Protein AF-A0A815PAY1-F1 (afdb_monomer)

Secondary structure (DSSP, 8-state):
-HHHHHHHHHHHHHHHHHHHHHHHHHHHS-S----HHHHHHHHHHHHHHHHHHHHHHHHHHHHHHHHHHHHHHHHIIIII--PPPHHHHHHHHHHHHHHHHHHHTHHHHHHHHHHHH-HHHHHHHHHHHHHHHHHHHHHTSGGGT------

Foldseek 3Di:
DCVLVVVLVVLVVVLVVLVVVLVVVVVVDDPPDPPPVVVVVNVLSVLVSVLSVVLSVLLCVLVVQLVVLVVVVCCCVPPVVDDDDPVVVVVSVVSNVVSVVSNVCSVVVNVVSCCPRPPPSVVVVVVVVVVVVVVVCVVVVVVVVDPPPDD

Organism: Adineta ricciae (NCBI:txid249248)

Structure (mmCIF, N/CA/C/O backbone):
data_AF-A0A815PAY1-F1
#
_entry.id   AF-A0A815PAY1-F1
#
loop_
_atom_site.group_PDB
_atom_site.id
_atom_site.type_symbol
_atom_site.label_atom_id
_atom_site.label_alt_id
_atom_site.label_comp_id
_atom_site.label_asym_id
_atom_site.label_entity_id
_atom_site.label_seq_id
_atom_site.pdbx_PDB_ins_code
_atom_site.Cartn_x
_atom_site.Cartn_y
_atom_site.Cartn_z
_atom_site.occupancy
_atom_site.B_iso_or_equiv
_atom_site.auth_seq_id
_atom_site.auth_comp_id
_atom_site.auth_asym_id
_atom_site.auth_atom_id
_atom_site.pdbx_PDB_model_num
ATOM 1 N N . MET A 1 1 ? 13.327 5.995 -3.702 1.00 50.78 1 MET A N 1
ATOM 2 C CA . MET A 1 1 ? 13.626 4.629 -3.206 1.00 50.78 1 MET A CA 1
ATOM 3 C C . MET A 1 1 ? 13.673 4.516 -1.684 1.00 50.78 1 MET A C 1
ATOM 5 O O . MET A 1 1 ? 12.891 3.741 -1.148 1.00 50.78 1 MET A O 1
ATOM 9 N N . LEU A 1 2 ? 14.500 5.292 -0.966 1.00 50.59 2 LEU A N 1
ATOM 10 C CA . LEU A 1 2 ? 14.594 5.212 0.510 1.00 50.59 2 LEU A CA 1
ATOM 11 C C . LEU A 1 2 ? 13.250 5.416 1.237 1.00 50.59 2 LEU A C 1
ATOM 13 O O . LEU A 1 2 ? 12.938 4.673 2.161 1.00 50.59 2 LEU A O 1
ATOM 17 N N . GLY A 1 3 ? 12.415 6.347 0.759 1.00 62.72 3 GLY A N 1
ATOM 18 C CA . GLY A 1 3 ? 11.091 6.624 1.334 1.00 62.72 3 GLY A CA 1
ATOM 19 C C . GLY A 1 3 ? 10.037 5.521 1.157 1.00 62.72 3 GLY A C 1
ATOM 20 O O . GLY A 1 3 ? 8.974 5.627 1.748 1.00 62.72 3 GLY A O 1
ATOM 21 N N . VAL A 1 4 ? 10.316 4.471 0.373 1.00 63.03 4 VAL A N 1
ATOM 22 C CA . VAL A 1 4 ? 9.405 3.327 0.156 1.00 63.03 4 VAL A CA 1
ATOM 23 C C . VAL A 1 4 ? 9.958 2.069 0.830 1.00 63.03 4 VAL A C 1
ATOM 25 O O . VAL A 1 4 ? 9.224 1.342 1.491 1.00 63.03 4 VAL A O 1
ATOM 28 N N . ILE A 1 5 ? 11.272 1.846 0.739 1.00 69.62 5 ILE A N 1
ATOM 29 C CA . ILE A 1 5 ? 11.931 0.655 1.292 1.00 69.62 5 ILE A CA 1
ATOM 30 C C . ILE A 1 5 ? 11.866 0.643 2.824 1.00 69.62 5 ILE A C 1
ATOM 32 O O . ILE A 1 5 ? 11.483 -0.366 3.409 1.00 69.62 5 ILE A O 1
ATOM 36 N N . ILE A 1 6 ? 12.194 1.763 3.477 1.00 74.06 6 ILE A N 1
ATOM 37 C CA . ILE A 1 6 ? 12.201 1.859 4.945 1.00 74.06 6 ILE A CA 1
ATOM 38 C C . ILE A 1 6 ? 10.815 1.551 5.543 1.00 74.06 6 ILE A C 1
ATOM 40 O O . ILE A 1 6 ? 10.735 0.671 6.402 1.00 74.06 6 ILE A O 1
ATOM 44 N N . PRO A 1 7 ? 9.713 2.195 5.107 1.00 73.50 7 PRO A N 1
ATOM 45 C CA . PRO A 1 7 ? 8.396 1.889 5.654 1.00 73.50 7 PRO A CA 1
ATOM 46 C C . PRO A 1 7 ? 7.915 0.475 5.318 1.00 73.50 7 PRO A C 1
ATOM 48 O O . PRO A 1 7 ? 7.253 -0.124 6.159 1.00 73.50 7 PRO A O 1
ATOM 51 N N . ILE A 1 8 ? 8.273 -0.100 4.162 1.00 73.38 8 ILE A N 1
ATOM 52 C CA . ILE A 1 8 ? 7.941 -1.501 3.846 1.00 73.38 8 ILE A CA 1
ATOM 53 C C . ILE A 1 8 ? 8.659 -2.461 4.799 1.00 73.38 8 ILE A C 1
ATOM 55 O O . ILE A 1 8 ? 8.026 -3.354 5.360 1.00 73.38 8 ILE A O 1
ATOM 59 N N . VAL A 1 9 ? 9.961 -2.268 5.025 1.00 78.31 9 VAL A N 1
ATOM 60 C CA . VAL A 1 9 ? 10.738 -3.110 5.946 1.00 78.31 9 VAL A CA 1
ATOM 61 C C . VAL A 1 9 ? 10.205 -2.982 7.372 1.00 78.31 9 VAL A C 1
ATOM 63 O O . VAL A 1 9 ? 9.996 -3.995 8.037 1.00 78.31 9 VAL A O 1
ATOM 66 N N . LEU A 1 10 ? 9.917 -1.759 7.829 1.00 78.75 10 LEU A N 1
ATOM 67 C CA . LEU A 1 10 ? 9.316 -1.527 9.144 1.00 78.75 10 LEU A CA 1
ATOM 68 C C . LEU A 1 10 ? 7.939 -2.183 9.265 1.00 78.75 10 LEU A C 1
ATOM 70 O O . LEU A 1 10 ? 7.675 -2.832 10.273 1.00 78.75 10 LEU A O 1
ATOM 74 N N . LEU A 1 11 ? 7.084 -2.061 8.246 1.00 78.81 11 LEU A N 1
ATOM 75 C CA . LEU A 1 11 ? 5.771 -2.706 8.223 1.00 78.81 11 LEU A CA 1
ATOM 76 C C . LEU A 1 11 ? 5.894 -4.223 8.353 1.00 78.81 11 LEU A C 1
ATOM 78 O O . LEU A 1 11 ? 5.217 -4.804 9.191 1.00 78.81 11 LEU A O 1
ATOM 82 N N . ILE A 1 12 ? 6.792 -4.854 7.596 1.00 78.06 12 ILE A N 1
ATOM 83 C CA . ILE A 1 12 ? 7.022 -6.303 7.670 1.00 78.06 12 ILE A CA 1
ATOM 84 C C . ILE A 1 12 ? 7.515 -6.705 9.067 1.00 78.06 12 ILE A C 1
ATOM 86 O O . ILE A 1 12 ? 6.990 -7.645 9.661 1.00 78.06 12 ILE A O 1
ATOM 90 N N . VAL A 1 13 ? 8.496 -5.985 9.619 1.00 83.56 13 VAL A N 1
ATOM 91 C CA . VAL A 1 13 ? 9.051 -6.275 10.951 1.00 83.56 13 VAL A CA 1
ATOM 92 C C . V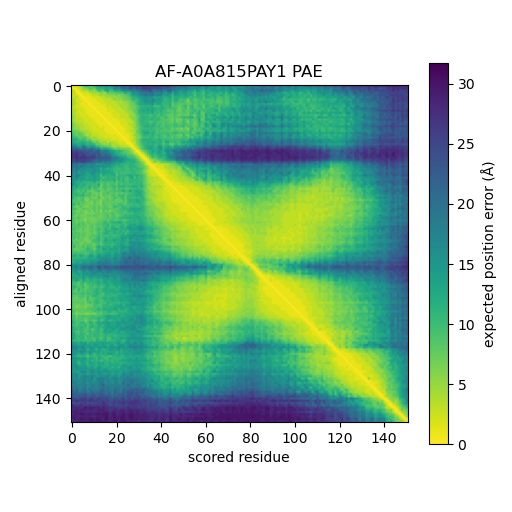AL A 1 13 ? 7.982 -6.134 12.033 1.00 83.56 13 VAL A C 1
ATOM 94 O O . VAL A 1 13 ? 7.831 -7.031 12.867 1.00 83.56 13 VAL A O 1
ATOM 97 N N . PHE A 1 14 ? 7.211 -5.046 12.013 1.00 80.56 14 PHE A N 1
ATOM 98 C CA . PHE A 1 14 ? 6.139 -4.830 12.979 1.00 80.56 14 PHE A CA 1
ATOM 99 C C . PHE A 1 14 ? 5.023 -5.856 12.839 1.00 80.56 14 PHE A C 1
ATOM 101 O O . PHE A 1 14 ? 4.518 -6.327 13.857 1.00 80.56 14 PHE A O 1
ATOM 108 N N . ASP A 1 15 ? 4.666 -6.252 11.624 1.00 75.88 15 ASP A N 1
ATOM 109 C CA . ASP A 1 15 ? 3.602 -7.226 11.405 1.00 75.88 15 ASP A CA 1
ATOM 110 C C . ASP A 1 15 ? 4.021 -8.623 11.897 1.00 75.88 15 ASP A C 1
ATOM 112 O O . ASP A 1 15 ? 3.283 -9.268 12.646 1.00 75.88 15 ASP A O 1
ATOM 116 N N . ILE A 1 16 ? 5.271 -9.036 11.635 1.00 81.62 16 ILE A N 1
ATOM 117 C CA . ILE A 1 16 ? 5.859 -10.271 12.186 1.00 81.62 16 ILE A CA 1
ATOM 118 C C . ILE A 1 16 ? 5.895 -10.229 13.718 1.00 81.62 16 ILE A C 1
ATOM 120 O O . ILE A 1 16 ? 5.496 -11.196 14.373 1.00 81.62 16 ILE A O 1
ATOM 124 N N . LEU A 1 17 ? 6.346 -9.118 14.310 1.00 80.50 17 LEU A N 1
ATOM 125 C CA . LEU A 1 17 ? 6.372 -8.933 15.766 1.00 80.50 17 LEU A CA 1
ATOM 126 C C . LEU A 1 17 ? 4.966 -9.007 16.365 1.00 80.50 17 LEU A C 1
ATOM 128 O O . LEU A 1 17 ? 4.770 -9.629 17.412 1.00 80.50 17 LEU A O 1
ATOM 132 N N . THR A 1 18 ? 3.981 -8.413 15.695 1.00 78.12 18 THR A N 1
ATOM 133 C CA . THR A 1 18 ? 2.579 -8.419 16.127 1.00 78.12 18 THR A CA 1
ATOM 134 C C . THR A 1 18 ? 2.007 -9.831 16.056 1.00 78.12 18 THR A C 1
ATOM 136 O O . THR A 1 18 ? 1.375 -10.285 17.013 1.00 78.12 18 THR A O 1
ATOM 139 N N . LEU A 1 19 ? 2.303 -10.576 14.988 1.00 77.50 19 LEU A N 1
ATOM 140 C CA . LEU A 1 19 ? 1.902 -11.973 14.836 1.00 77.50 19 LEU A CA 1
ATOM 141 C C . LEU A 1 19 ? 2.547 -12.866 15.906 1.00 77.50 19 LEU A C 1
ATOM 143 O O . LEU A 1 19 ? 1.866 -13.675 16.543 1.00 77.50 19 LEU A O 1
ATOM 147 N N . HIS A 1 20 ? 3.848 -12.686 16.149 1.00 81.06 20 HIS A N 1
ATOM 148 C CA . HIS A 1 20 ? 4.596 -13.438 17.153 1.00 81.06 20 HIS A CA 1
ATOM 149 C C . HIS A 1 20 ? 4.077 -13.156 18.568 1.00 81.06 20 HIS A C 1
ATOM 151 O O . HIS A 1 20 ? 3.843 -14.088 19.344 1.00 81.06 20 HIS A O 1
ATOM 157 N N . ASN A 1 21 ? 3.816 -11.889 18.897 1.00 79.75 21 ASN A N 1
ATOM 158 C CA . ASN A 1 21 ? 3.223 -11.505 20.176 1.00 79.75 21 ASN A CA 1
ATOM 159 C C . ASN A 1 21 ? 1.799 -12.045 20.328 1.00 79.75 21 ASN A C 1
ATOM 161 O O . ASN A 1 21 ? 1.477 -12.607 21.376 1.00 79.75 21 ASN A O 1
ATOM 165 N N . ALA A 1 22 ? 0.969 -11.971 19.286 1.00 72.69 22 ALA A N 1
ATOM 166 C CA . ALA A 1 22 ? -0.373 -12.542 19.308 1.00 72.69 22 ALA A CA 1
ATOM 167 C C . ALA A 1 22 ? -0.338 -14.062 19.531 1.00 72.69 22 ALA A C 1
ATOM 169 O O . ALA A 1 22 ? -1.126 -14.591 20.318 1.00 72.69 22 ALA A O 1
ATOM 170 N N . TYR A 1 23 ? 0.599 -14.773 18.899 1.00 75.94 23 TYR A N 1
ATOM 171 C CA . TYR A 1 23 ? 0.783 -16.210 19.100 1.00 75.94 23 TYR A CA 1
ATOM 172 C C . TYR A 1 23 ? 1.278 -16.538 20.518 1.00 75.94 23 TYR A C 1
ATOM 174 O O . TYR A 1 23 ? 0.745 -17.433 21.180 1.00 75.94 23 TYR A O 1
ATOM 182 N N . LYS A 1 24 ? 2.247 -15.772 21.031 1.00 75.81 24 LYS A N 1
ATOM 183 C CA . LYS A 1 24 ? 2.794 -15.924 22.388 1.00 75.81 24 LYS A CA 1
ATOM 184 C C . LYS A 1 24 ? 1.742 -15.671 23.468 1.00 75.81 24 LYS A C 1
ATOM 186 O O . LYS A 1 24 ? 1.678 -16.434 24.432 1.00 75.81 24 LYS A O 1
ATOM 191 N N . ILE A 1 25 ? 0.898 -14.653 23.294 1.00 71.12 25 ILE A N 1
ATOM 192 C CA . ILE A 1 25 ? -0.242 -14.386 24.179 1.00 71.12 25 ILE A CA 1
ATOM 193 C C . ILE A 1 25 ? -1.200 -15.577 24.133 1.00 71.12 25 ILE A C 1
ATOM 195 O O . ILE A 1 25 ? -1.478 -16.158 25.178 1.00 71.12 25 ILE A O 1
ATOM 199 N N . ARG A 1 26 ? -1.613 -16.036 22.941 1.00 68.19 26 ARG A N 1
ATOM 200 C CA . ARG A 1 26 ? -2.509 -17.201 22.791 1.00 68.19 26 ARG A CA 1
ATOM 201 C C . ARG A 1 26 ? -1.992 -18.472 23.465 1.00 68.19 26 ARG A C 1
ATOM 203 O O . ARG A 1 26 ? -2.803 -19.250 23.949 1.00 68.19 26 ARG A O 1
ATOM 210 N N . ARG A 1 27 ? -0.672 -18.682 23.496 1.00 66.50 27 ARG A N 1
ATOM 211 C CA . ARG A 1 27 ? -0.047 -19.845 24.144 1.00 66.50 27 ARG A CA 1
ATOM 212 C C . ARG A 1 27 ? 0.029 -19.716 25.671 1.00 66.50 27 ARG A C 1
ATOM 214 O O . ARG A 1 27 ? 0.050 -20.734 26.351 1.00 66.50 27 ARG A O 1
ATOM 221 N N . ARG A 1 28 ? 0.083 -18.491 26.212 1.00 63.81 28 ARG A N 1
ATOM 222 C CA . ARG A 1 28 ? 0.115 -18.229 27.665 1.00 63.81 28 ARG A CA 1
ATOM 223 C C . ARG A 1 28 ? -1.274 -18.163 28.293 1.00 63.81 28 ARG A C 1
ATOM 225 O O . ARG A 1 28 ? -1.424 -18.565 29.441 1.00 63.81 28 ARG A O 1
ATOM 232 N N . VAL A 1 29 ? -2.283 -17.682 27.563 1.00 59.19 29 VAL A N 1
ATOM 233 C CA . VAL A 1 29 ? -3.677 -17.715 28.028 1.00 59.19 29 VAL A CA 1
AT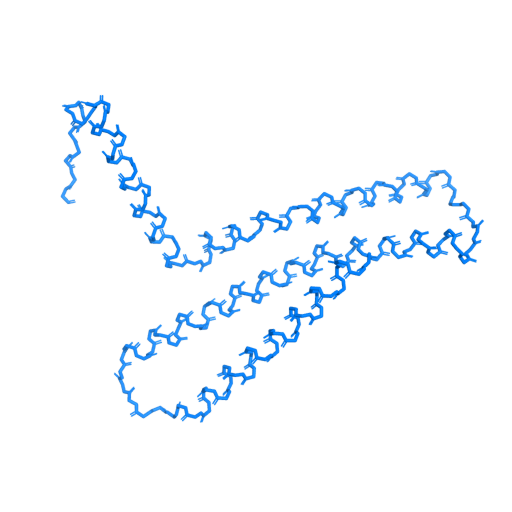OM 234 C C . VAL A 1 29 ? -4.287 -19.063 27.632 1.00 59.19 29 VAL A C 1
ATOM 236 O O . VAL A 1 29 ? -4.916 -19.194 26.584 1.00 59.19 29 VAL A O 1
ATOM 239 N N . GLY A 1 30 ? -4.052 -20.095 28.449 1.00 55.19 30 GLY A N 1
ATOM 240 C CA . GLY A 1 30 ? -4.816 -21.345 28.371 1.00 55.19 30 GLY A CA 1
ATOM 241 C C . GLY A 1 30 ? -6.328 -21.086 28.530 1.00 55.19 30 GLY A C 1
ATOM 242 O O . GLY A 1 30 ? -6.710 -20.001 28.979 1.00 55.19 30 GLY A O 1
ATOM 243 N N . PRO A 1 31 ? -7.207 -22.040 28.170 1.00 56.72 31 PRO A N 1
ATOM 244 C CA . PRO A 1 31 ? -8.666 -21.880 28.191 1.00 56.72 31 PRO A CA 1
ATOM 245 C C . PRO A 1 31 ? -9.229 -21.903 29.626 1.00 56.72 31 PRO A C 1
ATOM 247 O O . PRO A 1 31 ? -10.097 -22.703 29.947 1.00 56.72 31 PRO A O 1
ATOM 250 N N . LEU A 1 32 ? -8.703 -21.066 30.524 1.00 54.41 32 LEU A N 1
ATOM 251 C CA . LEU A 1 32 ? -8.946 -21.186 31.961 1.00 54.41 32 LEU A CA 1
ATOM 252 C C . LEU A 1 32 ? -9.981 -20.205 32.525 1.00 54.41 32 LEU A C 1
ATOM 254 O O . LEU A 1 32 ? -10.069 -20.063 33.738 1.00 54.41 32 LEU A O 1
ATOM 258 N N . ASN A 1 33 ? -10.777 -19.518 31.701 1.00 54.22 33 ASN A N 1
ATOM 259 C CA . ASN A 1 33 ? -11.967 -18.857 32.237 1.00 54.22 33 ASN A CA 1
ATOM 260 C C . ASN A 1 33 ? -12.992 -18.514 31.152 1.00 54.22 33 ASN A C 1
ATOM 262 O O . ASN A 1 33 ? -12.674 -17.779 30.217 1.00 54.22 33 ASN A O 1
ATOM 266 N N . ASN A 1 34 ? -14.236 -18.966 31.344 1.00 59.00 34 ASN A N 1
ATOM 267 C CA . ASN A 1 34 ? -15.440 -18.664 30.549 1.00 59.00 34 ASN A CA 1
ATOM 268 C C . ASN A 1 34 ? -15.879 -17.185 30.648 1.00 59.00 34 ASN A C 1
ATOM 270 O O . ASN A 1 34 ? -17.064 -16.852 30.652 1.00 59.00 34 ASN A O 1
ATOM 274 N N . ASN A 1 35 ? -14.929 -16.258 30.752 1.00 67.75 35 ASN A N 1
ATOM 275 C CA . ASN A 1 35 ? -15.216 -14.837 30.776 1.00 67.75 35 ASN A CA 1
ATOM 276 C C . ASN A 1 35 ? -15.451 -14.358 29.342 1.00 67.75 35 ASN A C 1
ATOM 278 O O . ASN A 1 35 ? -14.515 -13.968 28.642 1.00 67.75 35 ASN A O 1
ATOM 282 N N . LEU A 1 36 ? -16.727 -14.295 28.945 1.00 67.25 36 LEU A N 1
ATOM 283 C CA . LEU A 1 36 ? -17.220 -13.707 27.685 1.00 67.25 36 LEU A CA 1
ATOM 284 C C . LEU A 1 36 ? -16.581 -12.340 27.355 1.00 67.25 36 LEU A C 1
ATOM 286 O O . LEU A 1 36 ? -16.460 -11.951 26.192 1.00 67.25 36 LEU A O 1
ATOM 290 N N . ARG A 1 37 ? -16.145 -11.594 28.379 1.00 67.31 37 ARG A N 1
ATOM 291 C CA . ARG A 1 37 ? -15.429 -10.319 28.240 1.00 67.31 37 ARG A CA 1
ATOM 292 C C . ARG A 1 37 ? -14.019 -10.480 27.654 1.00 67.31 37 ARG A C 1
ATOM 294 O O . ARG A 1 37 ? -13.639 -9.684 26.800 1.00 67.31 37 ARG A O 1
ATOM 301 N N . ILE A 1 38 ? -13.269 -11.498 28.080 1.00 68.25 38 ILE A N 1
ATOM 302 C CA . ILE A 1 38 ? -11.917 -11.800 27.575 1.00 68.25 38 ILE A CA 1
ATOM 303 C C . ILE A 1 38 ? -12.004 -12.295 26.126 1.00 68.25 38 ILE A C 1
ATOM 305 O O . ILE A 1 38 ? -11.195 -11.912 25.284 1.00 68.25 38 ILE A O 1
ATOM 309 N N . GLU A 1 39 ? -13.033 -13.077 25.806 1.00 69.94 39 GLU A N 1
ATOM 310 C CA . GLU A 1 39 ? -13.256 -13.581 24.452 1.00 69.94 39 GLU A CA 1
ATOM 311 C C . GLU A 1 39 ? -13.639 -12.470 23.459 1.00 69.94 39 GLU A C 1
ATOM 313 O O . GLU A 1 39 ? -13.093 -12.413 22.354 1.00 69.94 39 GLU A O 1
ATOM 318 N N . ARG A 1 40 ? -14.476 -11.502 23.871 1.00 69.19 40 ARG A N 1
ATOM 319 C CA . ARG A 1 40 ? -14.749 -10.296 23.063 1.00 69.19 40 ARG A CA 1
ATOM 320 C C . ARG A 1 40 ? -13.503 -9.446 22.820 1.00 69.19 40 ARG A C 1
ATOM 322 O O . ARG A 1 40 ? -13.311 -8.990 21.695 1.00 69.19 40 ARG A O 1
ATOM 329 N N . LEU A 1 41 ? -12.665 -9.239 23.841 1.00 68.56 41 LEU A N 1
ATOM 330 C CA . LEU A 1 41 ? -11.389 -8.522 23.697 1.00 68.56 41 LEU A CA 1
ATOM 331 C C . LEU A 1 41 ? -10.485 -9.224 22.672 1.00 68.56 41 LEU A C 1
ATOM 333 O O . LEU A 1 41 ? -10.030 -8.598 21.719 1.00 68.56 41 LEU A O 1
ATOM 337 N N . ARG A 1 42 ? -10.348 -10.549 22.777 1.00 71.06 42 ARG A N 1
ATOM 338 C CA . ARG A 1 42 ? -9.559 -11.367 21.844 1.00 71.06 42 ARG A CA 1
ATOM 339 C C . ARG A 1 42 ? -10.094 -11.335 20.407 1.00 71.06 42 ARG A C 1
ATOM 341 O O . ARG A 1 42 ? -9.306 -11.349 19.459 1.00 71.06 42 ARG A O 1
ATOM 348 N N . SER A 1 43 ? -11.416 -11.305 20.228 1.00 72.56 43 SER A N 1
ATOM 349 C CA . SER A 1 43 ? -12.040 -11.156 18.907 1.00 72.56 43 SER A CA 1
ATOM 350 C C . SER A 1 43 ? -11.755 -9.783 18.292 1.00 72.56 43 SER A C 1
ATOM 352 O O . SER A 1 43 ? -11.477 -9.708 17.096 1.00 72.56 43 SER A O 1
ATOM 354 N N . ASN A 1 44 ? -11.794 -8.715 19.095 1.00 73.62 44 ASN A N 1
ATOM 355 C CA . ASN A 1 44 ? -11.450 -7.361 18.654 1.00 73.62 44 ASN A CA 1
ATOM 356 C C . ASN A 1 44 ? -9.976 -7.267 18.226 1.00 73.62 44 ASN A C 1
ATOM 358 O O . ASN A 1 44 ? -9.701 -6.764 17.138 1.00 73.62 44 ASN A O 1
ATOM 362 N N . ASP A 1 45 ? -9.047 -7.808 19.020 1.00 73.19 45 ASP A N 1
ATOM 363 C CA . ASP A 1 45 ? -7.613 -7.802 18.690 1.00 73.19 45 ASP A CA 1
ATOM 364 C C . ASP A 1 45 ? -7.334 -8.566 17.392 1.00 73.19 45 ASP A C 1
ATOM 366 O O . ASP A 1 45 ? -6.598 -8.098 16.523 1.00 73.19 45 ASP A O 1
ATOM 370 N N . ARG A 1 46 ? -7.970 -9.734 17.214 1.00 77.00 46 ARG A N 1
ATOM 371 C CA . ARG A 1 46 ? -7.860 -10.508 15.971 1.00 77.00 46 ARG A CA 1
ATOM 372 C C . ARG A 1 46 ? -8.389 -9.719 14.777 1.00 77.00 46 ARG A C 1
ATOM 374 O O . ARG A 1 46 ? -7.790 -9.777 13.710 1.00 77.00 46 ARG A O 1
ATOM 381 N N . GLN A 1 47 ? -9.502 -9.014 14.941 1.00 78.25 47 GLN A N 1
ATOM 382 C CA . GLN A 1 47 ? -10.081 -8.205 13.876 1.00 78.25 47 GLN A CA 1
ATOM 383 C C . GLN A 1 47 ? -9.173 -7.034 13.493 1.00 78.25 47 GLN A C 1
ATOM 385 O O . GLN A 1 47 ? -8.967 -6.802 12.305 1.00 78.25 47 GLN A O 1
ATOM 390 N N . MET A 1 48 ? -8.588 -6.349 14.476 1.00 77.19 48 MET A N 1
ATOM 391 C CA . MET A 1 48 ? -7.621 -5.280 14.235 1.00 77.19 48 MET A CA 1
ATOM 392 C C . MET A 1 48 ? -6.391 -5.802 13.480 1.00 77.19 48 MET A C 1
ATOM 394 O O . MET A 1 48 ? -5.988 -5.195 12.494 1.00 77.19 48 MET A O 1
ATOM 398 N N . LEU A 1 49 ? -5.867 -6.970 13.867 1.00 79.06 49 LEU A N 1
ATOM 399 C CA . LEU A 1 49 ? -4.774 -7.644 13.157 1.00 79.06 49 LEU A CA 1
ATOM 400 C C . LEU A 1 49 ? -5.133 -7.975 11.702 1.00 79.06 49 LEU A C 1
ATOM 402 O O . LEU A 1 49 ? -4.341 -7.728 10.801 1.00 79.06 49 LEU A O 1
ATOM 406 N N . VAL A 1 50 ? -6.337 -8.503 11.456 1.00 80.94 50 VAL A N 1
ATOM 407 C CA . VAL A 1 50 ? -6.808 -8.818 10.095 1.00 80.94 50 VAL A CA 1
ATOM 408 C C . VAL A 1 50 ? -6.932 -7.556 9.240 1.00 80.94 50 VAL A C 1
ATOM 410 O O . VAL A 1 50 ? -6.561 -7.583 8.071 1.00 80.94 50 VAL A O 1
ATOM 413 N N . MET A 1 51 ? -7.412 -6.447 9.808 1.00 80.88 51 MET A N 1
ATOM 414 C CA . MET A 1 51 ? -7.490 -5.165 9.097 1.00 80.88 51 MET A CA 1
ATOM 415 C C . MET A 1 51 ? -6.101 -4.634 8.735 1.00 80.88 51 MET A C 1
ATOM 417 O O . MET A 1 51 ? -5.908 -4.146 7.624 1.00 80.88 51 MET A O 1
ATOM 421 N N . LEU A 1 52 ? -5.135 -4.771 9.646 1.00 80.81 52 LEU A N 1
ATOM 422 C CA . LEU A 1 52 ? -3.753 -4.337 9.442 1.00 80.81 52 LEU A CA 1
ATOM 423 C C . LEU A 1 52 ? -3.058 -5.167 8.354 1.00 80.81 52 LEU A C 1
ATOM 425 O O . LEU A 1 52 ? -2.476 -4.602 7.432 1.00 80.81 52 LEU A O 1
ATOM 429 N N . LEU A 1 53 ? -3.226 -6.492 8.396 1.00 80.94 53 LEU A N 1
ATOM 430 C CA . LEU A 1 53 ? -2.752 -7.419 7.363 1.00 80.94 53 LEU A CA 1
ATOM 431 C C . LEU A 1 53 ? -3.372 -7.127 5.994 1.00 80.94 53 LEU A C 1
ATOM 433 O O . LEU A 1 53 ? -2.676 -7.126 4.982 1.00 80.94 53 LEU A O 1
ATOM 437 N N . PHE A 1 54 ? -4.679 -6.865 5.948 1.00 84.31 54 PHE A N 1
ATOM 438 C CA . PHE A 1 54 ? -5.372 -6.533 4.705 1.00 84.31 54 PHE A CA 1
ATOM 439 C C . PHE A 1 54 ? -4.865 -5.216 4.110 1.00 84.31 54 PHE A C 1
ATOM 441 O O . PHE A 1 54 ? -4.568 -5.145 2.918 1.00 84.31 54 PHE A O 1
ATOM 448 N N . GLN A 1 55 ? -4.705 -4.190 4.948 1.00 84.12 55 GLN A N 1
ATOM 449 C CA . GLN A 1 55 ? -4.138 -2.913 4.530 1.00 84.12 55 GLN A CA 1
ATOM 450 C C . GLN A 1 55 ? -2.700 -3.084 4.023 1.00 84.12 55 GLN A C 1
ATOM 452 O O . GLN A 1 55 ? -2.354 -2.527 2.984 1.00 84.12 55 GLN A O 1
ATOM 457 N N . LEU A 1 56 ? -1.881 -3.887 4.707 1.00 83.44 56 LEU A N 1
ATOM 458 C CA . LEU A 1 56 ? -0.518 -4.195 4.279 1.00 83.44 56 LEU A CA 1
ATOM 459 C C . LEU A 1 56 ? -0.496 -4.912 2.923 1.00 83.44 56 LEU A C 1
ATOM 461 O O . LEU A 1 56 ? 0.274 -4.528 2.045 1.00 83.44 56 LEU A O 1
ATOM 465 N N . ALA A 1 57 ? -1.360 -5.909 2.731 1.00 84.62 57 ALA A N 1
ATOM 466 C CA . ALA A 1 57 ? -1.459 -6.650 1.478 1.00 84.62 57 ALA A CA 1
ATOM 467 C C . ALA A 1 57 ? -1.810 -5.729 0.301 1.00 84.62 57 ALA A C 1
ATOM 469 O O . ALA A 1 57 ? -1.155 -5.794 -0.739 1.00 84.62 57 ALA A O 1
ATOM 470 N N . ILE A 1 58 ? -2.784 -4.827 0.472 1.00 85.75 58 ILE A N 1
ATOM 471 C CA . ILE A 1 58 ? -3.135 -3.853 -0.570 1.00 85.75 58 ILE A CA 1
ATOM 472 C C . ILE A 1 58 ? -1.987 -2.871 -0.812 1.00 85.75 58 ILE A C 1
ATOM 474 O O . ILE A 1 58 ? -1.625 -2.631 -1.965 1.00 85.75 58 ILE A O 1
ATOM 478 N N . CYS A 1 59 ? -1.372 -2.348 0.253 1.00 84.12 59 CYS A N 1
ATOM 479 C CA . CYS A 1 59 ? -0.228 -1.452 0.130 1.00 84.12 59 CYS A CA 1
ATOM 480 C C . CYS A 1 59 ? 0.894 -2.091 -0.692 1.00 84.12 59 CYS A C 1
ATOM 482 O O . CYS A 1 59 ? 1.416 -1.447 -1.601 1.00 84.12 59 CYS A O 1
ATOM 484 N N . LEU A 1 60 ? 1.239 -3.351 -0.419 1.00 83.88 60 LEU A N 1
ATOM 485 C CA . LEU A 1 60 ? 2.258 -4.087 -1.169 1.00 83.88 60 LEU A CA 1
ATOM 486 C C . LEU A 1 60 ? 1.844 -4.297 -2.628 1.00 83.88 60 LEU A C 1
ATOM 488 O O . LEU A 1 60 ? 2.634 -4.013 -3.527 1.00 83.88 60 LEU A O 1
ATOM 492 N N . LEU A 1 61 ? 0.602 -4.721 -2.869 1.00 86.75 61 LEU A N 1
ATOM 493 C CA . LEU A 1 61 ? 0.088 -4.993 -4.213 1.00 86.75 61 LEU A CA 1
ATOM 494 C C . LEU A 1 61 ? 0.111 -3.744 -5.106 1.00 86.75 61 LEU A C 1
ATOM 496 O O . LEU A 1 61 ? 0.399 -3.850 -6.294 1.00 86.75 61 LEU A O 1
ATOM 500 N N . LEU A 1 62 ? -0.123 -2.560 -4.533 1.00 85.12 62 LEU A N 1
ATOM 501 C CA . LEU A 1 62 ? -0.091 -1.293 -5.268 1.00 85.12 62 LEU A CA 1
ATOM 502 C C . LEU A 1 62 ? 1.304 -0.649 -5.329 1.00 85.12 62 LEU A C 1
ATOM 504 O O . LEU A 1 62 ? 1.611 0.045 -6.296 1.00 85.12 62 LEU A O 1
ATOM 508 N N . SER A 1 63 ? 2.171 -0.880 -4.338 1.00 82.50 63 SER A N 1
ATOM 509 C CA . SER A 1 63 ? 3.498 -0.239 -4.274 1.00 82.50 63 SER A CA 1
ATOM 510 C C . SER A 1 63 ? 4.578 -0.999 -5.040 1.00 82.50 63 SER A C 1
ATOM 512 O O . SER A 1 63 ? 5.462 -0.372 -5.624 1.00 82.50 63 SER A O 1
ATOM 514 N N . ILE A 1 64 ? 4.522 -2.337 -5.058 1.00 85.75 64 ILE A N 1
ATOM 515 C CA . ILE A 1 64 ? 5.539 -3.176 -5.713 1.00 85.75 64 ILE A CA 1
ATOM 516 C C . ILE A 1 64 ? 5.625 -2.899 -7.224 1.00 85.75 64 ILE A C 1
ATOM 518 O O . ILE A 1 64 ? 6.738 -2.668 -7.698 1.00 85.75 64 ILE A O 1
ATOM 522 N N . PRO A 1 65 ? 4.513 -2.855 -7.991 1.00 86.81 65 PRO A N 1
ATOM 523 C CA . PRO A 1 65 ? 4.581 -2.598 -9.430 1.00 86.81 65 PRO A CA 1
ATOM 524 C C . PRO A 1 65 ? 5.186 -1.229 -9.759 1.00 86.81 65 PRO A C 1
ATOM 526 O O . PRO A 1 65 ? 6.012 -1.122 -10.661 1.00 86.81 65 PRO A O 1
ATOM 529 N N . SER A 1 66 ? 4.833 -0.192 -8.989 1.00 84.75 66 SER A N 1
ATOM 530 C CA . SER A 1 66 ? 5.399 1.151 -9.168 1.00 84.75 66 SER A CA 1
ATOM 531 C C . SER A 1 66 ? 6.906 1.163 -8.899 1.00 84.75 66 SER A C 1
ATOM 533 O O . SER A 1 66 ? 7.665 1.704 -9.698 1.00 84.75 66 SER A O 1
ATOM 535 N N . ALA A 1 67 ? 7.354 0.535 -7.807 1.00 83.94 67 ALA A N 1
ATOM 536 C CA . ALA A 1 67 ? 8.773 0.481 -7.459 1.00 83.94 67 ALA A CA 1
ATOM 537 C C . ALA A 1 67 ? 9.600 -0.333 -8.471 1.00 83.94 67 ALA A C 1
ATOM 539 O O . ALA A 1 67 ? 10.747 0.018 -8.749 1.00 83.94 67 ALA A O 1
ATOM 540 N N . ALA A 1 68 ? 9.025 -1.402 -9.033 1.00 87.31 68 ALA A N 1
ATOM 541 C CA . ALA A 1 68 ? 9.667 -2.209 -10.066 1.00 87.31 68 ALA A CA 1
ATOM 542 C C . ALA A 1 68 ? 9.874 -1.419 -11.370 1.00 87.31 68 ALA A C 1
ATOM 544 O O . ALA A 1 68 ? 10.940 -1.520 -11.974 1.00 87.31 68 ALA A O 1
ATOM 545 N N . LEU A 1 69 ? 8.894 -0.603 -11.779 1.00 88.19 69 LEU A N 1
ATOM 546 C CA . LEU A 1 69 ? 9.024 0.255 -12.961 1.00 88.19 69 LEU A CA 1
ATOM 547 C C . LEU A 1 69 ? 10.039 1.382 -12.754 1.00 88.19 69 LEU A C 1
ATOM 549 O O . LEU A 1 69 ? 10.841 1.629 -13.649 1.00 88.19 69 LEU A O 1
ATOM 553 N N . ASP A 1 70 ? 10.069 2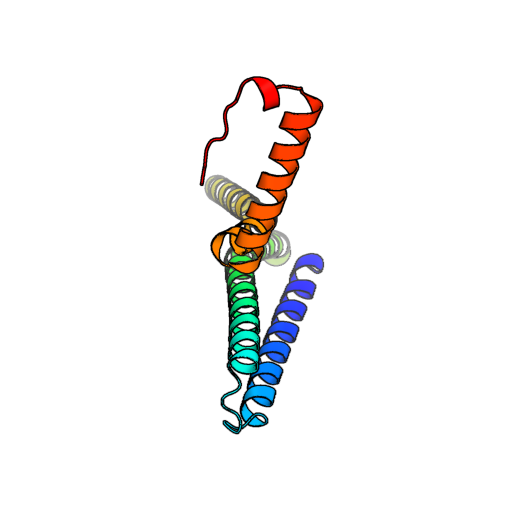.008 -11.574 1.00 85.44 70 ASP A N 1
ATOM 554 C CA . ASP A 1 70 ? 11.095 3.009 -11.248 1.00 85.44 70 ASP A CA 1
ATOM 555 C C . ASP A 1 70 ? 12.510 2.383 -11.254 1.00 85.44 70 ASP A C 1
ATOM 557 O O . ASP A 1 70 ? 13.461 2.993 -11.739 1.00 85.44 70 ASP A O 1
ATOM 561 N N . LEU A 1 71 ? 12.669 1.149 -10.747 1.00 87.12 71 LEU A N 1
ATOM 562 C CA . LEU A 1 71 ? 13.936 0.402 -10.829 1.00 87.12 71 LEU A CA 1
ATOM 563 C C . LEU A 1 71 ? 14.336 0.107 -12.275 1.00 87.12 71 LEU A C 1
ATOM 565 O O . LEU A 1 71 ? 15.510 0.229 -12.623 1.00 87.12 71 LEU A O 1
ATOM 569 N N . TYR A 1 72 ? 13.369 -0.290 -13.102 1.00 87.00 72 TYR A N 1
ATOM 570 C CA . TYR A 1 72 ? 13.603 -0.574 -14.511 1.00 87.00 72 TYR A CA 1
ATOM 571 C C . TYR A 1 72 ? 14.053 0.677 -15.274 1.00 87.00 72 TYR A C 1
ATOM 573 O O . TYR A 1 72 ? 15.010 0.587 -16.037 1.00 87.00 72 TYR A O 1
ATOM 581 N N . ASP A 1 73 ? 13.442 1.838 -15.017 1.00 85.38 73 ASP A N 1
ATOM 582 C CA . ASP A 1 73 ? 13.837 3.121 -15.622 1.00 85.38 73 ASP A CA 1
ATOM 583 C C . ASP A 1 73 ? 15.296 3.476 -15.296 1.00 85.38 73 ASP A C 1
ATOM 585 O O . ASP A 1 73 ? 16.107 3.752 -16.181 1.00 85.38 73 ASP A O 1
ATOM 589 N N . VAL A 1 74 ? 15.665 3.366 -14.014 1.00 85.88 74 VAL A N 1
ATOM 590 C CA . VAL A 1 74 ? 17.037 3.606 -13.542 1.00 85.88 74 VAL A CA 1
ATOM 591 C C . VAL A 1 74 ? 18.017 2.627 -14.187 1.00 85.88 74 VAL A C 1
ATOM 593 O O . VAL A 1 74 ? 19.093 3.034 -14.618 1.00 85.88 74 VAL A O 1
ATOM 596 N N . PHE A 1 75 ? 17.660 1.344 -14.280 1.00 86.44 75 PHE A N 1
ATOM 597 C CA . PHE A 1 75 ? 18.509 0.330 -14.904 1.00 86.44 75 PHE A CA 1
ATOM 598 C C . PHE A 1 75 ? 18.706 0.591 -16.403 1.00 86.44 75 PHE A C 1
ATOM 600 O O . PHE A 1 75 ? 19.823 0.484 -16.913 1.00 86.44 75 PHE A O 1
ATOM 607 N N . LEU A 1 76 ? 17.641 0.980 -17.104 1.00 85.31 76 LEU A N 1
ATOM 608 C CA . LEU A 1 76 ? 17.687 1.306 -18.524 1.00 85.31 76 LEU A CA 1
ATOM 609 C C . LEU A 1 76 ? 18.598 2.517 -18.787 1.00 85.31 76 LEU A C 1
ATOM 611 O O . LEU A 1 76 ? 19.432 2.472 -19.693 1.00 85.31 76 LEU A O 1
ATOM 615 N N . ALA A 1 77 ? 18.487 3.551 -17.946 1.00 81.69 77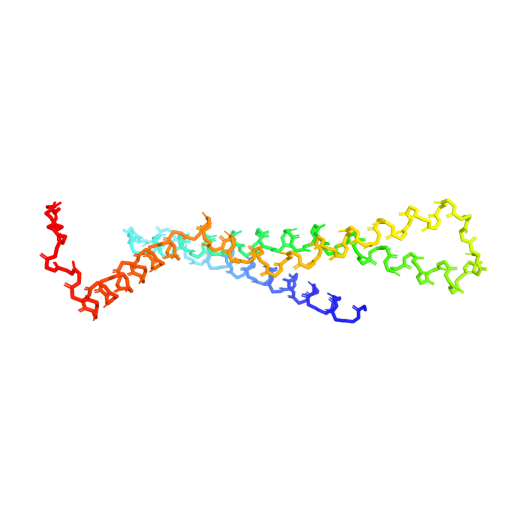 ALA A N 1
ATOM 616 C CA . ALA A 1 77 ? 19.264 4.782 -18.049 1.00 81.69 77 ALA A CA 1
ATOM 617 C C . ALA A 1 77 ? 20.744 4.614 -17.656 1.00 81.69 77 ALA A C 1
ATOM 619 O O . ALA A 1 77 ? 21.609 5.158 -18.333 1.00 81.69 77 ALA A O 1
ATOM 620 N N . LEU A 1 78 ? 21.055 3.878 -16.580 1.00 82.19 78 LEU A N 1
ATOM 621 C CA . LEU A 1 78 ? 22.428 3.763 -16.060 1.00 82.19 78 LEU A CA 1
ATOM 622 C C . LEU A 1 78 ? 23.223 2.584 -16.621 1.00 82.19 78 LEU A C 1
ATOM 624 O O . LEU A 1 78 ? 24.437 2.696 -16.770 1.00 82.19 78 LEU A O 1
ATOM 628 N N . VAL A 1 79 ? 22.577 1.440 -16.863 1.00 80.62 79 VAL A N 1
ATOM 629 C CA . VAL A 1 79 ? 23.283 0.193 -17.204 1.00 80.62 79 VAL A CA 1
ATOM 630 C C . VAL A 1 79 ? 23.249 -0.060 -18.699 1.00 80.62 79 VAL A C 1
ATOM 632 O O . VAL A 1 79 ? 24.267 -0.409 -19.290 1.00 80.62 79 VAL A O 1
ATOM 635 N N . LEU A 1 80 ? 22.080 0.111 -19.315 1.00 78.25 80 LEU A N 1
ATOM 636 C CA . LEU A 1 80 ? 21.914 -0.187 -20.733 1.00 78.25 80 LEU A CA 1
ATOM 637 C C . LEU A 1 80 ? 22.262 0.995 -21.641 1.00 78.25 80 LEU A C 1
ATOM 639 O O . LEU A 1 80 ? 22.572 0.749 -22.802 1.00 78.25 80 LEU A O 1
ATOM 643 N N . ASN A 1 81 ? 22.192 2.242 -21.147 1.00 74.88 81 ASN A N 1
ATOM 644 C CA . ASN A 1 81 ? 22.349 3.472 -21.946 1.00 74.88 81 ASN A CA 1
ATOM 645 C C . ASN A 1 81 ? 21.508 3.471 -23.242 1.00 74.88 81 ASN A C 1
ATOM 647 O O . ASN A 1 81 ? 21.797 4.190 -24.198 1.00 74.88 81 ASN A O 1
ATOM 651 N N . ASN A 1 82 ? 20.464 2.644 -23.287 1.00 69.00 82 ASN A N 1
ATOM 652 C CA . ASN A 1 82 ? 19.658 2.419 -24.472 1.00 69.00 82 ASN A CA 1
ATOM 653 C C . ASN A 1 82 ? 18.334 3.136 -24.292 1.00 69.00 82 ASN A C 1
ATOM 655 O O . ASN A 1 82 ? 17.601 2.879 -23.340 1.00 69.00 82 ASN A O 1
ATOM 659 N N . ALA A 1 83 ? 17.999 3.992 -25.251 1.00 70.12 83 ALA A N 1
ATOM 660 C CA . ALA A 1 83 ? 16.643 4.485 -25.380 1.00 70.12 83 ALA A CA 1
ATOM 661 C C . ALA A 1 83 ? 15.749 3.350 -25.899 1.00 70.12 83 ALA A C 1
ATOM 663 O O . ALA A 1 83 ? 16.078 2.674 -26.878 1.00 70.12 83 ALA A O 1
ATOM 664 N N . LEU A 1 84 ? 14.606 3.142 -25.245 1.00 77.19 84 LEU A N 1
ATOM 665 C CA . LEU A 1 84 ? 13.543 2.304 -25.794 1.00 77.19 84 LEU A CA 1
ATOM 666 C C . LEU A 1 84 ? 13.116 2.853 -27.163 1.00 77.19 84 LEU A C 1
ATOM 668 O O . LEU A 1 84 ? 13.144 4.061 -27.400 1.00 77.19 84 LEU A O 1
ATOM 672 N N . GLN A 1 85 ? 12.657 1.971 -28.055 1.00 84.44 85 GLN A N 1
ATOM 673 C CA . GLN A 1 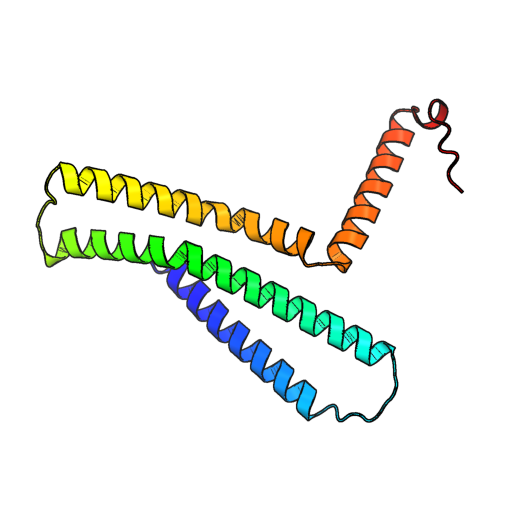85 ? 11.960 2.407 -29.266 1.00 84.44 85 GLN A CA 1
ATOM 674 C C . GLN A 1 85 ? 10.777 3.320 -28.891 1.00 84.44 85 GLN A C 1
ATOM 676 O O . GLN A 1 85 ? 10.147 3.091 -27.855 1.00 84.44 85 GLN A O 1
ATOM 681 N N . PRO A 1 86 ? 10.409 4.305 -29.731 1.00 83.31 86 PRO A N 1
ATOM 682 C CA . PRO A 1 86 ? 9.406 5.320 -29.386 1.00 83.31 86 PRO A CA 1
ATOM 683 C C . PRO A 1 86 ? 8.053 4.720 -28.974 1.00 83.31 86 PRO A C 1
ATOM 685 O O . PRO A 1 86 ? 7.405 5.208 -28.051 1.00 83.31 86 PRO A O 1
ATOM 688 N N . TYR A 1 87 ? 7.655 3.605 -29.594 1.00 86.31 87 TYR A N 1
ATOM 689 C CA . TYR A 1 87 ? 6.450 2.868 -29.209 1.00 86.31 87 TYR A CA 1
ATOM 690 C C . TYR A 1 87 ? 6.572 2.211 -27.821 1.00 86.31 87 TYR A C 1
ATOM 692 O O . TYR A 1 87 ? 5.661 2.301 -26.999 1.00 86.31 87 TYR A O 1
ATOM 700 N N . GLY A 1 88 ? 7.725 1.603 -27.526 1.00 84.75 88 GLY A N 1
ATOM 701 C CA . GLY A 1 88 ? 8.012 1.010 -26.217 1.00 84.75 88 GLY A CA 1
ATOM 702 C C . GLY A 1 88 ? 8.092 2.056 -25.104 1.00 84.75 88 GLY A C 1
ATOM 703 O O . GLY A 1 88 ? 7.604 1.818 -24.001 1.00 84.75 88 GLY A O 1
ATOM 704 N N . GLN A 1 89 ? 8.623 3.241 -25.404 1.00 86.75 89 GLN A N 1
ATOM 705 C CA . GLN A 1 89 ? 8.672 4.356 -24.462 1.00 86.75 89 GLN A CA 1
ATOM 706 C C . GLN A 1 89 ? 7.268 4.880 -24.122 1.00 86.75 89 GLN A C 1
ATOM 708 O O . GLN A 1 89 ? 6.983 5.150 -22.956 1.00 86.75 89 GLN A O 1
ATOM 713 N N . ALA A 1 90 ? 6.367 4.966 -25.106 1.00 88.00 90 ALA A N 1
ATOM 714 C CA . ALA A 1 90 ? 4.982 5.371 -24.868 1.00 88.00 90 ALA A CA 1
ATOM 715 C C . ALA A 1 90 ? 4.239 4.384 -23.949 1.00 88.00 90 ALA A C 1
ATOM 717 O O . ALA A 1 90 ? 3.580 4.808 -22.997 1.00 88.00 90 ALA A O 1
ATOM 718 N N . ILE A 1 91 ? 4.393 3.074 -24.185 1.00 89.56 91 ILE A N 1
ATOM 719 C CA . ILE A 1 91 ? 3.824 2.030 -23.315 1.00 89.56 91 ILE A CA 1
ATOM 720 C C . ILE A 1 91 ? 4.406 2.136 -21.906 1.00 89.56 91 ILE A C 1
ATOM 722 O O . ILE A 1 91 ? 3.657 2.117 -20.931 1.00 89.56 91 ILE A O 1
ATOM 726 N N . PHE A 1 92 ? 5.725 2.296 -21.793 1.00 89.00 92 PHE A N 1
ATOM 727 C CA . PHE A 1 92 ? 6.396 2.407 -20.504 1.00 89.00 92 PHE A CA 1
ATOM 728 C C . PHE A 1 92 ? 5.891 3.605 -19.689 1.00 89.00 92 PHE A C 1
ATOM 730 O O . PHE A 1 92 ? 5.512 3.448 -18.528 1.00 89.00 92 PHE A O 1
ATOM 737 N N . ILE A 1 93 ? 5.800 4.785 -20.309 1.00 88.44 93 ILE A N 1
ATOM 738 C CA . ILE A 1 93 ? 5.275 5.999 -19.669 1.00 88.44 93 ILE A CA 1
ATOM 739 C C . ILE A 1 93 ? 3.810 5.812 -19.263 1.00 88.44 93 ILE A C 1
ATOM 741 O O . ILE A 1 93 ? 3.419 6.227 -18.169 1.00 88.44 93 ILE A O 1
ATOM 745 N N . PHE A 1 94 ? 2.990 5.181 -20.107 1.00 92.44 94 PHE A N 1
ATOM 746 C CA . PHE A 1 94 ? 1.603 4.878 -19.761 1.00 92.44 94 PHE A CA 1
ATOM 747 C C . PHE A 1 94 ? 1.521 3.966 -18.530 1.00 92.44 94 PHE A C 1
ATOM 749 O O . PHE A 1 94 ? 0.827 4.300 -17.567 1.00 92.44 94 PHE A O 1
ATOM 756 N N . SER A 1 95 ? 2.271 2.859 -18.517 1.00 89.81 95 SER A N 1
ATOM 757 C CA . SER A 1 95 ? 2.322 1.936 -17.380 1.00 89.81 95 SER A CA 1
ATOM 758 C C . SER A 1 95 ? 2.803 2.629 -16.106 1.00 89.81 95 SER A C 1
ATOM 760 O O . SER A 1 95 ? 2.174 2.487 -15.059 1.00 89.81 95 SER A O 1
ATOM 762 N N . LEU A 1 96 ? 3.864 3.433 -16.189 1.00 88.81 96 LEU A N 1
ATOM 763 C CA . LEU A 1 96 ? 4.413 4.161 -15.047 1.00 88.81 96 LEU A CA 1
ATOM 764 C C . LEU A 1 96 ? 3.389 5.136 -14.449 1.00 88.81 96 LEU A C 1
ATOM 766 O O . LEU A 1 96 ? 3.185 5.151 -13.235 1.00 88.81 96 LEU A O 1
ATOM 770 N N . ASN A 1 97 ? 2.689 5.904 -15.287 1.00 89.44 97 ASN A N 1
ATOM 771 C CA . ASN A 1 97 ? 1.638 6.809 -14.820 1.00 89.44 97 ASN A CA 1
ATOM 772 C C . ASN A 1 97 ? 0.442 6.056 -14.225 1.00 89.44 97 ASN A C 1
ATOM 774 O O . ASN A 1 97 ? -0.071 6.452 -13.178 1.00 89.44 97 ASN A O 1
ATOM 778 N N . PHE A 1 98 ? 0.029 4.951 -14.845 1.00 92.00 98 PHE A N 1
ATOM 779 C CA . PHE A 1 98 ? -1.064 4.120 -14.348 1.00 92.00 98 PHE A CA 1
ATOM 780 C C . PHE A 1 98 ? -0.771 3.571 -12.943 1.00 92.00 98 PHE A C 1
ATOM 782 O O . PHE A 1 98 ? -1.579 3.736 -12.025 1.00 92.00 98 PHE A O 1
ATOM 789 N N . PHE A 1 99 ? 0.414 2.988 -12.736 1.00 88.81 99 PHE A N 1
ATOM 790 C CA . PHE A 1 99 ? 0.800 2.460 -11.427 1.00 88.81 99 PHE A CA 1
ATOM 791 C C . PHE A 1 99 ? 1.072 3.556 -10.391 1.00 88.81 99 PHE A C 1
ATOM 793 O O . PHE A 1 99 ? 0.790 3.345 -9.212 1.00 88.81 99 PHE A O 1
ATOM 800 N N . ARG A 1 100 ? 1.519 4.750 -10.801 1.00 84.88 100 ARG A N 1
ATOM 801 C CA . ARG A 1 100 ? 1.606 5.910 -9.897 1.00 84.88 100 ARG A CA 1
ATOM 802 C C . ARG A 1 100 ? 0.242 6.373 -9.404 1.00 84.88 100 ARG A C 1
ATOM 804 O O . ARG A 1 100 ? 0.095 6.643 -8.216 1.00 84.88 100 ARG A O 1
ATOM 811 N N . ILE A 1 101 ? -0.759 6.442 -10.282 1.00 88.50 101 ILE A N 1
ATOM 812 C CA . ILE A 1 101 ? -2.130 6.791 -9.882 1.00 88.50 101 ILE A CA 1
ATOM 813 C C . ILE A 1 101 ? -2.663 5.756 -8.887 1.00 88.50 101 ILE A C 1
ATOM 815 O O . ILE A 1 101 ? -3.172 6.127 -7.830 1.00 88.50 101 ILE A O 1
ATOM 819 N N . LEU A 1 102 ? -2.473 4.466 -9.179 1.00 86.38 102 LEU A N 1
ATOM 820 C CA . LEU A 1 102 ? -2.836 3.381 -8.265 1.00 86.38 102 LEU A CA 1
ATOM 821 C C . LEU A 1 102 ? -2.128 3.494 -6.910 1.00 86.38 102 LEU A C 1
ATOM 823 O O . LEU A 1 102 ? -2.762 3.322 -5.869 1.00 86.38 102 LEU A O 1
ATOM 827 N N . TYR A 1 103 ? -0.840 3.831 -6.903 1.00 85.06 103 TYR A N 1
ATOM 828 C CA . TYR A 1 103 ? -0.092 4.066 -5.673 1.00 85.06 103 TYR A CA 1
ATOM 829 C C . TYR A 1 103 ? -0.651 5.255 -4.877 1.00 85.06 103 TYR A C 1
ATOM 831 O O . TYR A 1 103 ? -0.829 5.141 -3.667 1.00 85.06 103 TYR A O 1
ATOM 839 N N . CYS A 1 104 ? -1.016 6.365 -5.525 1.00 82.94 104 CYS A N 1
ATOM 840 C CA . CYS A 1 104 ? -1.659 7.502 -4.855 1.00 82.94 104 CYS A CA 1
ATOM 841 C C . CYS A 1 104 ? -3.000 7.123 -4.200 1.00 82.94 104 CYS A C 1
ATOM 843 O O . CYS A 1 104 ? -3.363 7.676 -3.159 1.00 82.94 104 CYS A O 1
ATOM 845 N N . CYS A 1 105 ? -3.726 6.145 -4.750 1.00 83.19 105 CYS A N 1
ATOM 846 C CA . CYS A 1 105 ? -4.967 5.656 -4.149 1.00 83.19 105 CYS A CA 1
ATOM 847 C C . CYS A 1 105 ? -4.758 4.938 -2.800 1.00 83.19 105 CYS A C 1
ATOM 849 O O . CYS A 1 105 ? -5.721 4.848 -2.032 1.00 83.19 105 CYS A O 1
ATOM 851 N N . ASN A 1 106 ? -3.537 4.497 -2.447 1.00 81.62 106 ASN A N 1
ATOM 852 C CA . ASN A 1 106 ? -3.265 3.858 -1.146 1.00 81.62 106 ASN A CA 1
ATOM 853 C C . ASN A 1 106 ? -3.688 4.724 0.045 1.00 81.62 106 ASN A C 1
ATOM 855 O O . ASN A 1 106 ? -4.190 4.197 1.039 1.00 81.62 106 ASN A O 1
ATOM 859 N N . SER A 1 107 ? -3.544 6.048 -0.048 1.00 78.31 107 SER A N 1
ATOM 860 C CA . SER A 1 107 ? -3.920 6.962 1.038 1.00 78.31 107 SER A CA 1
ATOM 861 C C . SER A 1 107 ? -5.412 6.892 1.382 1.00 78.31 107 SER A C 1
ATOM 863 O O . SER A 1 107 ? -5.791 7.100 2.533 1.00 78.31 107 SER A O 1
ATOM 865 N N . VAL A 1 108 ? -6.263 6.553 0.410 1.00 82.50 108 VAL A N 1
ATOM 866 C CA . VAL A 1 108 ? -7.721 6.468 0.590 1.00 82.50 108 VAL A CA 1
ATOM 867 C C . VAL A 1 108 ? -8.150 5.076 1.074 1.00 82.50 108 VAL A C 1
ATOM 869 O O . VAL A 1 108 ? -9.160 4.925 1.764 1.00 82.50 108 VAL A O 1
ATOM 872 N N . ILE A 1 109 ? -7.358 4.042 0.779 1.00 80.88 109 ILE A N 1
ATOM 873 C CA . ILE A 1 109 ? -7.658 2.645 1.130 1.00 80.88 109 ILE A CA 1
ATOM 874 C C . ILE A 1 109 ? -7.729 2.441 2.643 1.00 80.88 109 ILE A C 1
ATOM 876 O O . ILE A 1 109 ? -8.565 1.664 3.107 1.00 80.88 109 ILE A O 1
ATOM 880 N N . GLY A 1 110 ? -6.926 3.169 3.425 1.00 77.31 110 GLY A N 1
ATOM 881 C CA . GLY A 1 110 ? -7.010 3.136 4.888 1.00 77.31 110 GLY A CA 1
ATOM 882 C C . GLY A 1 110 ? -8.424 3.462 5.378 1.00 77.31 110 GLY A C 1
ATOM 883 O O . GLY A 1 110 ? -9.024 2.684 6.118 1.00 77.31 110 GLY A O 1
ATOM 884 N N . PHE A 1 111 ? -9.010 4.555 4.881 1.00 78.62 111 PHE A N 1
ATOM 885 C CA . PHE A 1 111 ? -10.369 4.965 5.238 1.00 78.62 111 PHE A CA 1
ATOM 886 C C . PHE A 1 111 ? -11.413 3.898 4.884 1.00 78.62 111 PHE A C 1
ATOM 888 O O . PHE A 1 111 ? -12.255 3.551 5.718 1.00 78.62 111 PHE A O 1
ATOM 895 N N . TYR A 1 112 ? -11.344 3.324 3.680 1.00 80.44 112 TYR A N 1
ATOM 896 C CA . TYR A 1 112 ? -12.277 2.273 3.264 1.00 80.44 112 TYR A CA 1
ATOM 897 C C . TYR A 1 112 ? -12.098 0.981 4.057 1.00 80.44 112 TYR A C 1
ATOM 899 O O . TYR A 1 112 ? -13.086 0.344 4.419 1.00 80.44 112 TYR A O 1
ATOM 907 N N . THR A 1 113 ? -10.861 0.631 4.402 1.00 79.31 113 THR A N 1
ATOM 908 C CA . THR A 1 113 ? -10.559 -0.531 5.243 1.00 79.31 113 THR A CA 1
ATOM 909 C C . THR A 1 113 ? -11.205 -0.366 6.618 1.00 79.31 113 THR A C 1
ATOM 911 O O . THR A 1 113 ? -11.940 -1.251 7.062 1.00 79.31 113 THR A O 1
ATOM 914 N N . TYR A 1 114 ? -11.051 0.800 7.255 1.00 74.69 114 TYR A N 1
ATOM 915 C CA . TYR A 1 114 ? -11.709 1.096 8.533 1.00 74.69 114 TYR A CA 1
ATOM 916 C C . TYR A 1 114 ? -13.236 1.118 8.431 1.00 74.69 114 TYR A C 1
ATOM 918 O O . TYR A 1 114 ? -13.922 0.567 9.298 1.00 74.69 114 TYR A O 1
ATOM 926 N N . THR A 1 115 ? -13.772 1.682 7.351 1.00 75.69 115 THR A N 1
ATOM 927 C CA . THR A 1 115 ? -15.219 1.817 7.138 1.00 75.69 115 THR A CA 1
ATOM 928 C C . THR A 1 115 ? -15.897 0.476 6.845 1.00 75.69 115 THR A C 1
ATOM 930 O O . THR A 1 115 ? -16.992 0.219 7.345 1.00 75.69 115 THR A O 1
ATOM 933 N N . LEU A 1 116 ? -15.261 -0.416 6.081 1.00 73.25 116 LEU A N 1
ATOM 934 C CA . LEU A 1 116 ? -15.852 -1.691 5.654 1.00 73.2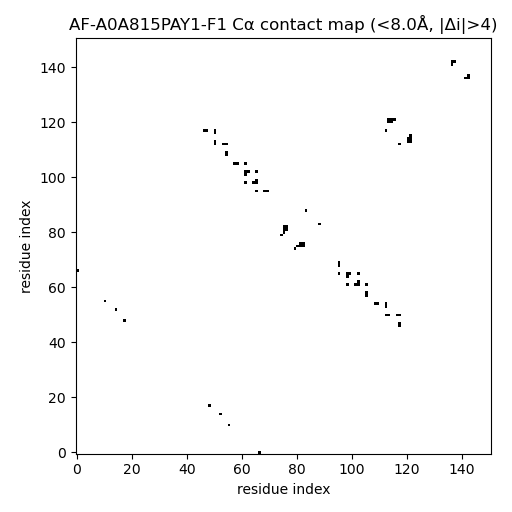5 116 LEU A CA 1
ATOM 935 C C . LEU A 1 116 ? -15.580 -2.839 6.632 1.00 73.25 116 LEU A C 1
ATOM 937 O O . LEU A 1 116 ? -16.467 -3.666 6.865 1.00 73.25 116 LEU A O 1
ATOM 941 N N . MET A 1 117 ? -14.390 -2.889 7.236 1.00 68.25 117 MET A N 1
ATOM 942 C CA . MET A 1 117 ? -13.988 -4.005 8.100 1.00 68.25 117 MET A CA 1
ATOM 943 C C . MET A 1 117 ? -14.101 -3.709 9.600 1.00 68.25 117 MET A C 1
ATOM 945 O O . MET A 1 117 ? -14.172 -4.655 10.383 1.00 68.25 117 MET A O 1
ATOM 949 N N . GLY A 1 118 ? -14.188 -2.439 10.016 1.00 72.31 118 GLY A N 1
ATOM 950 C CA . GLY A 1 118 ? -14.243 -2.037 11.425 1.00 72.31 118 GLY A CA 1
ATOM 951 C C . GLY A 1 118 ? -15.674 -1.875 11.961 1.00 72.31 118 GLY A C 1
ATOM 952 O O . GLY A 1 118 ? -16.260 -0.804 11.819 1.00 72.31 118 GLY A O 1
ATOM 953 N N . PRO A 1 119 ? -16.285 -2.869 12.637 1.00 72.00 119 PRO A N 1
ATOM 954 C CA . PRO A 1 119 ? -17.614 -2.733 13.236 1.00 72.00 119 PRO A CA 1
ATOM 955 C C . PRO A 1 119 ? -17.639 -1.671 14.336 1.00 72.00 119 PRO A C 1
ATOM 957 O O . PRO A 1 119 ? -18.656 -1.002 14.496 1.00 72.00 119 PRO A O 1
ATOM 960 N N . ASN A 1 120 ? -16.532 -1.483 15.059 1.00 73.31 120 ASN A N 1
ATOM 961 C CA . ASN A 1 120 ? -16.414 -0.438 16.075 1.00 73.31 120 ASN A CA 1
ATOM 962 C C . ASN A 1 120 ? -16.353 0.947 15.421 1.00 73.31 120 ASN A C 1
ATOM 964 O O . ASN A 1 120 ? -17.123 1.823 15.799 1.00 73.31 120 ASN A O 1
ATOM 968 N N . PHE A 1 121 ? -15.548 1.106 14.365 1.00 74.00 121 PHE A N 1
ATOM 969 C CA . PHE A 1 121 ? -15.493 2.349 13.593 1.00 74.00 121 PHE A CA 1
ATOM 970 C C . PHE A 1 121 ? -16.854 2.696 12.978 1.00 74.00 121 PHE A C 1
ATOM 972 O O . PHE A 1 121 ? -17.318 3.816 13.130 1.00 74.00 121 PHE A O 1
ATOM 979 N N . ARG A 1 122 ? -17.568 1.729 12.383 1.00 78.75 122 ARG A N 1
ATOM 980 C CA . ARG A 1 122 ? -18.931 1.951 11.861 1.00 78.75 122 ARG A CA 1
ATOM 981 C C . ARG A 1 122 ? -19.924 2.388 12.935 1.00 78.75 122 ARG A C 1
ATOM 983 O O . ARG A 1 122 ? -20.758 3.255 12.677 1.00 78.75 122 ARG A O 1
ATOM 990 N N . LYS A 1 123 ? -19.862 1.787 14.128 1.00 81.25 123 LYS A N 1
ATOM 991 C CA . LYS A 1 123 ? -20.729 2.160 15.256 1.00 81.25 123 LYS A CA 1
ATOM 992 C C . LYS A 1 123 ? -20.457 3.592 15.705 1.00 81.25 123 LYS A C 1
ATOM 994 O O . LYS A 1 123 ? -21.411 4.355 15.847 1.00 81.25 123 LYS A O 1
ATOM 999 N N . GLU A 1 124 ? -19.191 3.962 15.872 1.00 78.69 124 GLU A N 1
ATOM 1000 C CA . GLU A 1 124 ? -18.817 5.323 16.268 1.00 78.69 124 GLU A CA 1
ATOM 1001 C C . GLU A 1 124 ? -19.099 6.340 15.161 1.00 78.69 124 GLU A C 1
ATOM 1003 O O . GLU A 1 124 ? -19.704 7.374 15.421 1.00 78.69 124 GLU A O 1
ATOM 1008 N N . PHE A 1 125 ? -18.814 6.015 13.902 1.00 80.94 125 PHE A N 1
ATOM 1009 C CA . PHE A 1 125 ? -19.137 6.871 12.763 1.00 80.94 125 PHE A CA 1
ATOM 1010 C C . PHE A 1 125 ? -20.644 7.142 12.661 1.00 80.94 125 PHE A C 1
ATOM 1012 O O . PHE A 1 125 ? -21.060 8.285 12.466 1.00 80.94 125 PHE A O 1
ATOM 1019 N N . LYS A 1 126 ? -21.485 6.117 12.875 1.00 82.81 126 LYS A N 1
ATOM 1020 C CA . LYS A 1 126 ? -22.950 6.260 12.930 1.00 82.81 126 LYS A CA 1
ATOM 1021 C C . LYS A 1 126 ? -23.409 7.112 14.121 1.00 82.81 126 LYS A C 1
ATOM 1023 O O . LYS A 1 126 ? -24.390 7.846 14.006 1.00 82.81 126 LYS A O 1
ATOM 1028 N N . ARG A 1 127 ? -22.721 7.033 15.267 1.00 83.38 127 ARG A N 1
ATOM 1029 C CA . ARG A 1 127 ? -22.987 7.895 16.433 1.00 83.38 127 ARG A CA 1
ATOM 1030 C C . ARG A 1 127 ? -22.605 9.345 16.149 1.00 83.38 127 ARG A C 1
ATOM 1032 O O . ARG A 1 127 ? -23.434 10.221 16.378 1.00 83.38 127 ARG A O 1
ATOM 1039 N N . CYS A 1 128 ? -21.418 9.591 15.597 1.00 84.75 128 CYS A N 1
ATOM 1040 C CA . CYS A 1 128 ? -20.942 10.924 15.231 1.00 84.75 128 CYS A CA 1
ATOM 1041 C C . CYS A 1 128 ? -21.838 11.585 14.184 1.00 84.75 128 CYS A C 1
A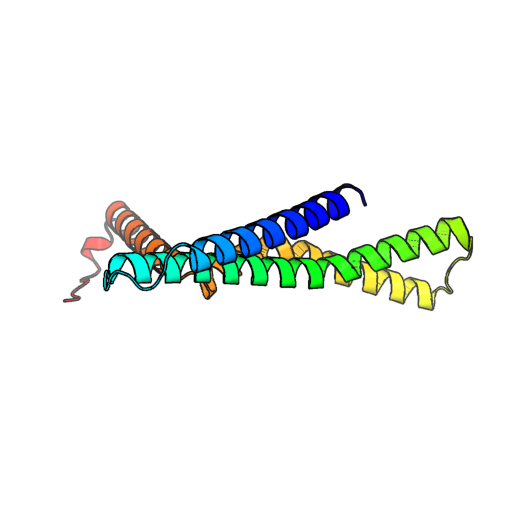TOM 1043 O O . CYS A 1 128 ? -22.244 12.724 14.376 1.00 84.75 128 CYS A O 1
ATOM 1045 N N . THR A 1 129 ? -22.216 10.870 13.122 1.00 85.56 129 THR A N 1
ATOM 1046 C CA . THR A 1 129 ? -23.142 11.398 12.104 1.00 85.56 129 THR A CA 1
ATOM 1047 C C . THR A 1 129 ? -24.518 11.695 12.687 1.00 85.56 129 THR A C 1
ATOM 1049 O O . THR A 1 129 ? -25.058 12.764 12.431 1.00 85.56 129 THR A O 1
ATOM 1052 N N . ARG A 1 130 ? -25.071 10.816 13.534 1.00 83.75 130 ARG A N 1
ATOM 1053 C CA . ARG A 1 130 ? -26.348 11.080 14.217 1.00 83.75 130 ARG A CA 1
ATOM 1054 C C . ARG A 1 130 ? -26.261 12.293 15.147 1.00 83.75 130 ARG A C 1
ATOM 1056 O O . ARG A 1 130 ? -27.198 13.083 15.195 1.00 83.75 130 ARG A O 1
ATOM 1063 N N . HIS A 1 131 ? -25.160 12.446 15.878 1.00 84.75 131 HIS A N 1
ATOM 1064 C CA . HIS A 1 131 ? -24.957 13.579 16.777 1.00 84.75 131 HIS A CA 1
ATOM 1065 C C . HIS A 1 131 ? -24.763 14.888 15.999 1.00 84.75 131 HIS A C 1
ATOM 1067 O O . HIS A 1 131 ? -25.442 15.866 16.288 1.00 84.75 131 HIS A O 1
ATOM 1073 N N . GLY A 1 132 ? -23.931 14.882 14.955 1.00 85.31 132 GLY A N 1
ATOM 1074 C CA . GLY A 1 132 ? -23.728 16.024 14.063 1.00 85.31 132 GLY A CA 1
ATOM 1075 C C . GLY A 1 132 ? -25.009 16.445 13.345 1.00 85.31 132 GLY A C 1
ATOM 1076 O O . GLY A 1 132 ? -25.337 17.626 13.333 1.00 85.31 132 GLY A O 1
ATOM 1077 N N . LEU A 1 133 ? -25.797 15.488 12.844 1.00 83.50 133 LEU A N 1
ATOM 1078 C CA . LEU A 1 133 ? -27.112 15.759 12.257 1.00 83.50 133 LEU A CA 1
ATOM 1079 C C . LEU A 1 133 ? -28.050 16.414 13.280 1.00 83.50 133 LEU A C 1
ATOM 1081 O O . LEU A 1 133 ? -28.739 17.376 12.959 1.00 83.50 133 LEU A O 1
ATOM 1085 N N . ARG A 1 134 ? -28.051 15.927 14.529 1.00 79.62 134 ARG A N 1
ATOM 1086 C CA . ARG A 1 134 ? -28.866 16.496 15.610 1.00 79.62 134 ARG A CA 1
ATOM 1087 C C . ARG A 1 134 ? -28.456 17.930 15.936 1.00 79.62 134 ARG A C 1
ATOM 1089 O O . ARG A 1 134 ? -29.338 18.757 16.139 1.00 79.62 134 ARG A O 1
ATOM 1096 N N . ILE A 1 135 ? -27.154 18.222 15.948 1.00 80.81 135 ILE A N 1
ATOM 1097 C CA . ILE A 1 135 ? -26.615 19.576 16.144 1.00 80.81 135 ILE A CA 1
ATOM 1098 C C . ILE A 1 135 ? -27.041 20.489 14.991 1.00 80.81 135 ILE A C 1
ATOM 1100 O O . ILE A 1 135 ? -27.567 21.564 15.241 1.00 80.81 135 ILE A O 1
ATOM 1104 N N . ILE A 1 136 ? -26.884 20.052 13.739 1.00 78.44 136 ILE A N 1
ATOM 1105 C CA . ILE A 1 136 ? -27.275 20.840 12.558 1.00 78.44 136 ILE A CA 1
ATOM 1106 C C . ILE A 1 136 ? -28.783 21.123 12.561 1.00 78.44 136 ILE A C 1
ATOM 1108 O O . ILE A 1 136 ? -29.206 22.246 12.302 1.00 78.44 136 ILE A O 1
ATOM 1112 N N . LEU A 1 137 ? -29.609 20.128 12.890 1.00 73.06 137 LEU A N 1
ATOM 1113 C CA . LEU A 1 137 ? -31.066 20.282 12.957 1.00 73.06 137 LEU A CA 1
ATOM 1114 C C . LEU A 1 137 ? -31.517 21.203 14.101 1.00 73.06 137 LEU A C 1
ATOM 1116 O O . LEU A 1 137 ? -32.515 21.908 13.955 1.00 73.06 137 LEU A O 1
ATOM 1120 N N . THR A 1 138 ? -30.789 21.227 15.223 1.00 72.31 138 THR A N 1
ATOM 1121 C CA . THR A 1 138 ? -31.074 22.147 16.340 1.00 72.31 138 THR A CA 1
ATOM 1122 C C . THR A 1 138 ? -30.608 23.568 16.049 1.00 72.31 138 THR A C 1
ATOM 1124 O O . THR A 1 138 ? -31.346 24.508 16.334 1.00 72.31 138 THR A O 1
ATOM 1127 N N . T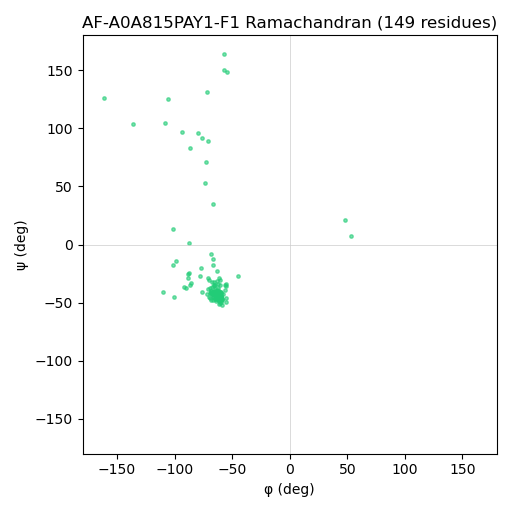HR A 1 139 ? -29.438 23.758 15.434 1.00 74.25 139 THR A N 1
ATOM 1128 C CA . THR A 1 139 ? -28.941 25.098 15.077 1.00 74.25 139 THR A CA 1
ATOM 1129 C C . THR A 1 139 ? -29.742 25.747 13.953 1.00 74.25 139 THR A C 1
ATOM 1131 O O . THR A 1 139 ? -29.899 26.964 13.944 1.00 74.25 139 THR A O 1
ATOM 1134 N N . THR A 1 140 ? -30.306 24.957 13.039 1.00 76.19 140 THR A N 1
ATOM 1135 C CA . THR A 1 140 ? -31.143 25.463 11.938 1.00 76.19 140 THR A CA 1
ATOM 1136 C C . THR A 1 140 ? -32.626 25.614 12.296 1.00 76.19 140 THR A C 1
ATOM 1138 O O . THR A 1 140 ? -33.409 25.987 11.428 1.00 76.19 140 THR A O 1
ATOM 1141 N N . LYS A 1 141 ? -33.041 25.322 13.544 1.00 65.69 141 LYS A N 1
ATOM 1142 C CA . LYS A 1 141 ? -34.453 25.277 14.002 1.00 65.69 141 LYS A CA 1
ATOM 1143 C C . LYS A 1 141 ? -35.391 24.375 13.175 1.00 65.69 141 LYS A C 1
ATOM 1145 O O . LYS A 1 141 ? -36.582 24.304 13.446 1.00 65.69 141 LYS A O 1
ATOM 1150 N N . LEU A 1 142 ? -34.860 23.601 12.227 1.00 59.09 142 LEU A N 1
ATOM 1151 C CA . LEU A 1 142 ? -35.603 22.635 11.408 1.00 59.09 142 LEU A CA 1
ATOM 1152 C C . LEU A 1 142 ? -36.152 21.454 12.217 1.00 59.09 142 LEU A C 1
ATOM 1154 O O . LEU A 1 142 ? -36.992 20.703 11.723 1.00 59.09 142 LEU A O 1
ATOM 1158 N N . MET A 1 143 ? -35.701 21.295 13.463 1.00 55.47 143 MET A N 1
ATOM 1159 C CA . MET A 1 143 ? -36.208 20.283 14.386 1.00 55.47 143 MET A CA 1
ATOM 1160 C C . MET A 1 143 ? -37.696 20.468 14.741 1.00 55.47 143 MET A C 1
ATOM 1162 O O . MET A 1 143 ? -38.338 19.485 15.095 1.00 55.47 143 MET A O 1
ATOM 1166 N N . GLU A 1 144 ? -38.256 21.677 14.601 1.00 57.22 144 GLU A N 1
ATOM 1167 C CA . GLU A 1 144 ? -39.699 21.937 14.781 1.00 57.22 144 GLU A CA 1
ATOM 1168 C C . GLU A 1 144 ? -40.547 21.474 13.580 1.00 57.22 144 GLU A C 1
ATOM 1170 O O . GLU A 1 144 ? -41.738 21.217 13.732 1.00 57.22 144 GLU A O 1
ATOM 1175 N N . CYS A 1 145 ? -39.939 21.301 12.399 1.00 54.72 145 CYS A N 1
ATOM 1176 C CA . CYS A 1 145 ? -40.639 20.919 11.165 1.00 54.72 145 CYS A CA 1
ATOM 1177 C C . CYS A 1 145 ? -40.558 19.420 10.835 1.00 54.72 145 CYS A C 1
ATOM 1179 O O . CYS A 1 145 ? -41.305 18.950 9.978 1.00 54.72 145 CYS A O 1
ATOM 1181 N N . LEU A 1 146 ? -39.663 18.659 11.475 1.00 55.25 146 LEU A N 1
ATOM 1182 C CA . LEU A 1 146 ? -39.563 17.210 11.284 1.00 55.25 146 LEU A CA 1
ATOM 1183 C C . LEU A 1 146 ? -40.071 16.473 12.532 1.00 55.25 146 LEU A C 1
ATOM 1185 O O . LEU A 1 146 ? -39.330 16.374 13.516 1.00 55.25 146 LEU A O 1
ATOM 1189 N N . PRO A 1 147 ? -41.280 15.878 12.505 1.00 49.06 147 PRO A N 1
ATOM 1190 C CA . PRO A 1 147 ? -41.686 14.933 13.528 1.00 49.06 147 PRO A CA 1
ATOM 1191 C C . PRO A 1 147 ? -40.869 13.654 13.323 1.00 49.06 147 PRO A C 1
ATOM 1193 O O . PRO A 1 147 ? -41.258 12.739 12.602 1.00 49.06 147 PRO A O 1
ATOM 1196 N N . LEU A 1 148 ? -39.697 13.576 13.948 1.00 53.34 148 LEU A N 1
ATOM 1197 C CA . LEU A 1 148 ? -38.988 12.314 14.137 1.00 53.34 148 LEU A CA 1
ATOM 1198 C C . LEU A 1 148 ? -39.730 11.505 15.213 1.00 53.34 148 LEU A C 1
ATOM 1200 O O . LEU A 1 148 ? -39.252 11.342 16.334 1.00 53.34 148 LEU A O 1
ATOM 1204 N N . SER A 1 149 ? -40.921 11.007 14.868 1.00 50.62 149 SER A N 1
ATOM 1205 C CA . SER A 1 149 ? -41.574 9.920 15.591 1.00 50.62 149 SER A CA 1
ATOM 1206 C C . SER A 1 149 ? -40.880 8.618 15.201 1.00 50.62 149 SER A C 1
ATOM 1208 O O . SER A 1 149 ? -41.215 8.001 14.191 1.00 50.62 149 SER A O 1
ATOM 1210 N N . ILE A 1 150 ? -39.871 8.211 15.960 1.00 50.44 150 ILE A N 1
ATOM 1211 C CA . ILE A 1 150 ? -39.333 6.854 15.857 1.00 50.44 150 ILE A CA 1
ATOM 1212 C C . ILE A 1 150 ? -39.129 6.343 17.285 1.00 50.44 150 ILE A C 1
ATOM 1214 O O . ILE A 1 150 ? -38.211 6.789 17.977 1.00 50.44 150 ILE A O 1
ATOM 1218 N N . GLN A 1 151 ? -40.060 5.473 17.698 1.00 35.16 151 GLN A N 1
ATOM 1219 C CA . GLN A 1 151 ? -39.938 4.527 18.813 1.00 35.16 151 GLN A CA 1
ATOM 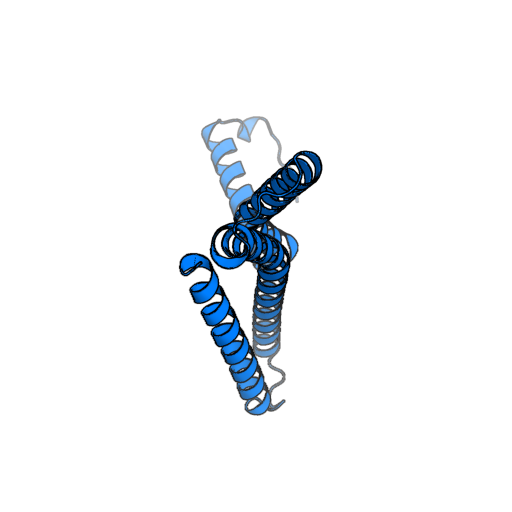1220 C C . GLN A 1 151 ? -38.746 3.587 18.603 1.00 35.16 151 GLN A C 1
ATOM 1222 O O . GLN A 1 151 ? -38.448 3.255 17.432 1.00 35.16 151 GLN A O 1
#

Sequence (151 aa):
MLGVIIPIVLLIVFDILTLHNAYKIRRRVGPLNNNLRIERLRSNDRQMLVMLLFQLAICLLLSIPSAALDLYDVFLALVLNNALQPYGQAIFIFSLNFFRILYCCNSVIGFYTYTLMGPNFRKEFKRCTRHGLRIILTTTKLMECLPLSIQ

Mean predicted aligned error: 12.33 Å

InterPro domains:
  IPR017452 GPCR, rhodopsin-like, 7TM [PS50262] (1-114)

pLDDT: mean 76.38, std 10.72, range [35.16, 92.44]

Radius of gyration: 24.34 Å; Cα contacts (8 Å, |Δi|>4): 44; chains: 1; bounding box: 65×47×62 Å

Nearest PDB structures (foldseek):
  3plt-assembly1_B  TM=4.136E-01  e=4.025E+00  Saccharomyces cerevisiae
  2v0o-assembly2_C  TM=3.046E-01  e=7.104E+00  Homo sapiens

Solvent-accessible surface area (backbone atoms only — not comparable to full-atom values): 8551 Å² total; per-residue (Å²): 109,70,87,54,52,54,58,49,52,50,49,52,52,50,50,52,51,50,51,50,49,55,52,53,49,58,70,69,57,62,97,80,67,95,46,67,67,60,53,51,51,52,51,50,54,53,49,52,50,52,52,52,52,51,52,49,52,52,48,47,68,36,44,50,62,37,52,52,50,56,51,48,52,51,43,33,61,73,73,62,70,54,81,64,56,73,70,56,43,52,52,48,53,50,51,50,52,51,31,46,56,52,38,63,47,50,75,55,47,57,57,51,49,42,58,75,71,29,69,67,52,43,52,50,51,55,47,51,51,54,49,52,50,52,51,52,30,59,77,66,57,50,55,82,77,50,85,81,83,72,134